Prote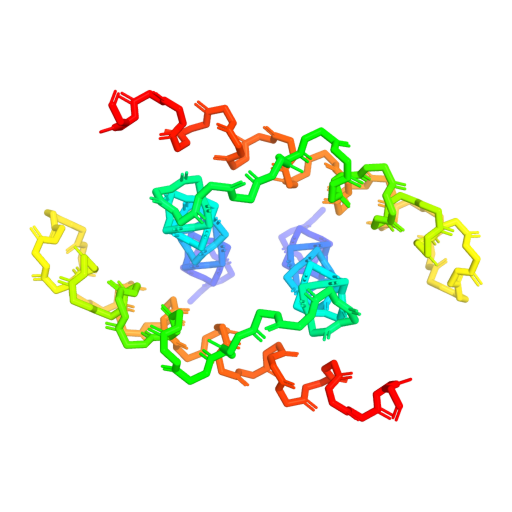in AF-0000000080696566 (afdb_homodimer)

Radius of gyration: 13.32 Å; Cα contacts (8 Å, |Δi|>4): 146; chains: 2; bounding box: 37×34×24 Å

Sequence (132 aa):
MNEDRVEALELALKYLVIVMRARGVDLKQVNGAVAERLLQSPERKYLAAQAVLAIEAAAAAGADDTMNEDRVEALELALKYLVIVMRARGVDLKQVNGAVAERLLQSPERKYLAAQAVLAIEAAAAAGADDT

Organism: NCBI:txid629263

Structure (mmCIF, N/CA/C/O backbone):
data_AF-0000000080696566-model_v1
#
loop_
_entity.id
_entity.type
_entity.pdbx_description
1 polymer 'Uncharacterized protein'
#
loop_
_atom_site.group_PDB
_atom_site.id
_atom_site.type_symbol
_atom_site.label_atom_id
_atom_site.label_alt_id
_atom_site.label_comp_id
_atom_site.label_asym_id
_atom_site.label_entity_id
_atom_site.label_seq_id
_atom_site.pdbx_PDB_ins_code
_atom_site.Cartn_x
_atom_site.Cartn_y
_atom_site.Cartn_z
_atom_site.occupancy
_atom_site.B_iso_or_equiv
_atom_site.auth_seq_id
_atom_site.auth_comp_id
_atom_site.auth_asym_id
_atom_site.auth_atom_id
_atom_site.pdbx_PDB_model_num
ATOM 1 N N . MET A 1 1 ? 1.503 19.312 1.985 1 62.31 1 MET A N 1
ATOM 2 C CA . MET A 1 1 ? 2.404 19.25 3.133 1 62.31 1 MET A CA 1
ATOM 3 C C . MET A 1 1 ? 2.68 17.797 3.529 1 62.31 1 MET A C 1
ATOM 5 O O . MET A 1 1 ? 1.98 16.891 3.086 1 62.31 1 MET A O 1
ATOM 9 N N . ASN A 1 2 ? 3.875 17.469 4.102 1 69.88 2 ASN A N 1
ATOM 10 C CA . ASN A 1 2 ? 4.379 16.141 4.449 1 69.88 2 ASN A CA 1
ATOM 11 C C . ASN A 1 2 ? 3.316 15.305 5.16 1 69.88 2 ASN A C 1
ATOM 13 O O . ASN A 1 2 ? 3.186 14.109 4.902 1 69.88 2 ASN A O 1
ATOM 17 N N . GLU A 1 3 ? 2.391 16.109 5.875 1 79 3 GLU A N 1
ATOM 18 C CA . GLU A 1 3 ? 1.358 15.383 6.609 1 79 3 GLU A CA 1
ATOM 19 C C . GLU A 1 3 ? 0.274 14.859 5.668 1 79 3 GLU A C 1
ATOM 21 O O . GLU A 1 3 ? -0.223 13.75 5.844 1 79 3 GLU A O 1
ATOM 26 N N . ASP A 1 4 ? 0.029 15.68 4.672 1 82.88 4 ASP A N 1
ATOM 27 C CA . ASP A 1 4 ? -0.984 15.273 3.703 1 82.88 4 ASP A CA 1
ATOM 28 C C . ASP A 1 4 ? -0.518 14.062 2.898 1 82.88 4 ASP A C 1
ATOM 30 O O . ASP A 1 4 ? -1.312 13.164 2.602 1 82.88 4 ASP A O 1
ATOM 34 N N . ARG A 1 5 ? 0.796 14.148 2.676 1 89.25 5 ARG A N 1
ATOM 35 C CA . ARG A 1 5 ? 1.357 13.039 1.908 1 89.25 5 ARG A CA 1
ATOM 36 C C . ARG A 1 5 ? 1.343 11.75 2.721 1 89.25 5 ARG A C 1
ATOM 38 O O . ARG A 1 5 ? 0.997 10.688 2.199 1 89.25 5 ARG A O 1
ATOM 45 N N . VAL A 1 6 ? 1.652 11.898 3.947 1 91.62 6 VAL A N 1
ATOM 46 C CA . VAL A 1 6 ? 1.64 10.742 4.84 1 91.62 6 VAL A CA 1
ATOM 47 C C . VAL A 1 6 ? 0.22 10.195 4.953 1 91.62 6 VAL A C 1
ATOM 49 O O . VAL A 1 6 ? 0.006 8.984 4.824 1 91.62 6 VAL A O 1
ATOM 52 N N . GLU A 1 7 ? -0.72 11.07 5.148 1 91 7 GLU A N 1
ATOM 53 C CA . GLU A 1 7 ? -2.107 10.641 5.289 1 91 7 GLU A CA 1
ATOM 54 C C . GLU A 1 7 ? -2.607 9.961 4.02 1 91 7 GLU A C 1
ATOM 56 O O . GLU A 1 7 ? -3.32 8.961 4.082 1 91 7 GLU A O 1
ATOM 61 N N . ALA A 1 8 ? -2.273 10.547 2.945 1 91.81 8 ALA A N 1
ATOM 62 C CA . ALA A 1 8 ? -2.68 9.969 1.667 1 91.81 8 ALA A CA 1
ATOM 63 C C . ALA A 1 8 ? -2.092 8.57 1.485 1 91.81 8 ALA A C 1
ATOM 65 O O . ALA A 1 8 ? -2.777 7.652 1.026 1 91.81 8 ALA A O 1
ATOM 66 N N . LEU A 1 9 ? -0.854 8.43 1.814 1 93.81 9 LEU A N 1
ATOM 67 C CA . LEU A 1 9 ? -0.179 7.145 1.669 1 93.81 9 LEU A CA 1
ATOM 68 C C . LEU A 1 9 ? -0.771 6.105 2.619 1 93.81 9 LEU A C 1
ATOM 70 O O . LEU A 1 9 ? -0.937 4.941 2.248 1 93.81 9 LEU A O 1
ATOM 74 N N . GLU A 1 10 ? -1.113 6.547 3.764 1 92.81 10 GLU A N 1
ATOM 75 C CA . GLU A 1 10 ? -1.742 5.648 4.727 1 92.81 10 GLU A CA 1
ATOM 76 C C . GLU A 1 10 ? -3.125 5.211 4.258 1 92.81 10 GLU A C 1
ATOM 78 O O . GLU A 1 10 ? -3.502 4.047 4.41 1 92.81 10 GLU A O 1
ATOM 83 N N . LEU A 1 11 ? -3.842 6.133 3.785 1 91.75 11 LEU A N 1
ATOM 84 C CA . LEU A 1 11 ? -5.156 5.82 3.23 1 91.75 11 LEU A CA 1
ATOM 85 C C . LEU A 1 11 ? -5.039 4.832 2.076 1 91.75 11 LEU A C 1
ATOM 87 O O . LEU A 1 11 ? -5.844 3.906 1.963 1 91.75 11 LEU A O 1
ATOM 91 N N . ALA A 1 12 ? -4.082 5.09 1.209 1 93.56 12 ALA A N 1
ATOM 92 C CA . ALA A 1 12 ? -3.832 4.191 0.086 1 93.56 12 ALA A CA 1
ATOM 93 C C . ALA A 1 12 ? -3.582 2.766 0.57 1 93.56 12 ALA A C 1
ATOM 95 O O . AL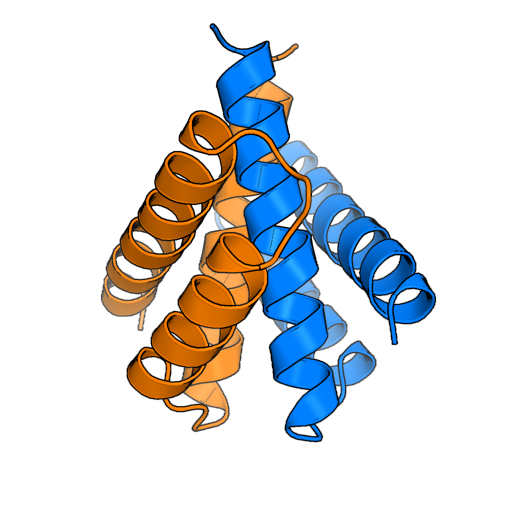A A 1 12 ? -4.191 1.817 0.06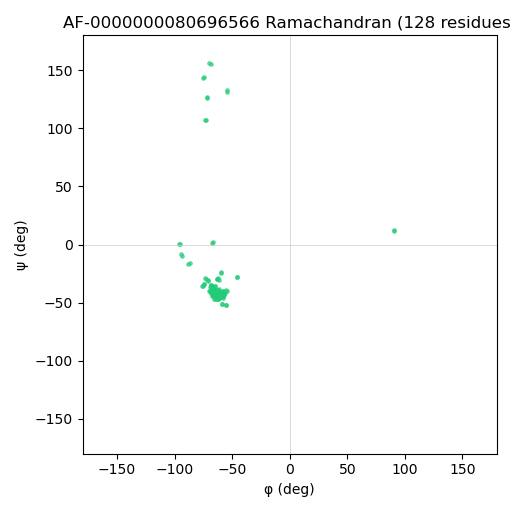9 1 93.56 12 ALA A O 1
ATOM 96 N N . LEU A 1 13 ? -2.684 2.645 1.477 1 94.31 13 LEU A N 1
ATOM 97 C CA . LEU A 1 13 ? -2.35 1.331 2.016 1 94.31 13 LEU A CA 1
ATOM 98 C C . LEU A 1 13 ? -3.576 0.67 2.639 1 94.31 13 LEU A C 1
ATOM 100 O O . LEU A 1 13 ? -3.832 -0.514 2.408 1 94.31 13 LEU A O 1
ATOM 104 N N . LYS A 1 14 ? -4.328 1.398 3.381 1 91.62 14 LYS A N 1
ATOM 105 C CA . LYS A 1 14 ? -5.516 0.885 4.055 1 91.62 14 LYS A CA 1
ATOM 106 C C . LYS A 1 14 ? -6.516 0.314 3.055 1 91.62 14 LYS A C 1
ATOM 108 O O . LYS A 1 14 ? -6.977 -0.821 3.205 1 91.62 14 LYS A O 1
ATOM 113 N N . TYR A 1 15 ? -6.828 1.002 2.123 1 92.06 15 TYR A N 1
ATOM 114 C CA . TYR A 1 15 ? -7.867 0.581 1.191 1 92.06 15 TYR A CA 1
ATOM 115 C C . TYR A 1 15 ? -7.355 -0.514 0.262 1 92.06 15 TYR A C 1
ATOM 117 O O . TYR A 1 15 ? -8.117 -1.381 -0.166 1 92.06 15 TYR A O 1
ATOM 125 N N . LEU A 1 16 ? -6.059 -0.42 -0.08 1 92.19 16 LEU A N 1
ATOM 126 C CA . LEU A 1 16 ? -5.473 -1.521 -0.838 1 92.19 16 LEU A CA 1
ATOM 127 C C . LEU A 1 16 ? -5.633 -2.842 -0.091 1 92.19 16 LEU A C 1
ATOM 129 O O . LEU A 1 16 ? -6.027 -3.85 -0.681 1 92.19 16 LEU A O 1
ATOM 133 N N . VAL A 1 17 ? -5.398 -2.834 1.175 1 90.94 17 VAL A N 1
ATOM 134 C CA . VAL A 1 17 ? -5.512 -4.027 2.006 1 90.94 17 VAL A CA 1
ATOM 135 C C . VAL A 1 17 ? -6.969 -4.469 2.08 1 90.94 17 VAL A C 1
ATOM 137 O O . VAL A 1 17 ? -7.27 -5.664 2.02 1 90.94 17 VAL A O 1
ATOM 140 N N . ILE A 1 18 ? -7.879 -3.574 2.236 1 90.19 18 ILE A N 1
ATOM 141 C CA . ILE A 1 18 ? -9.305 -3.877 2.312 1 90.19 18 ILE A CA 1
ATOM 142 C C . ILE A 1 18 ? -9.75 -4.594 1.041 1 90.19 18 ILE A C 1
ATOM 144 O O . ILE A 1 18 ? -10.43 -5.621 1.106 1 90.19 18 ILE A O 1
ATOM 148 N N . VAL A 1 19 ? -9.32 -4.086 -0.083 1 89.56 19 VAL A N 1
ATOM 149 C CA . VAL A 1 19 ? -9.734 -4.668 -1.358 1 89.56 19 VAL A CA 1
ATOM 150 C C . VAL A 1 19 ? -9.086 -6.035 -1.537 1 89.56 19 VAL A C 1
ATOM 152 O O . VAL A 1 19 ? -9.719 -6.969 -2.039 1 89.56 19 VAL A O 1
ATOM 155 N N . MET A 1 20 ? -7.855 -6.18 -1.174 1 89.31 20 MET A N 1
ATOM 156 C CA . MET A 1 20 ? -7.168 -7.465 -1.266 1 89.31 20 MET A CA 1
ATOM 157 C C . MET A 1 20 ? -7.883 -8.523 -0.432 1 89.31 20 MET A C 1
ATOM 159 O O . MET A 1 20 ? -8.078 -9.656 -0.888 1 89.31 20 MET A O 1
ATOM 163 N N . ARG A 1 21 ? -8.289 -8.141 0.754 1 87.06 21 ARG A N 1
ATOM 164 C CA . ARG A 1 21 ? -9.008 -9.07 1.627 1 87.06 21 ARG A CA 1
ATOM 165 C C . ARG A 1 21 ? -10.336 -9.477 1.01 1 87.06 21 ARG A C 1
ATOM 167 O O . ARG A 1 21 ? -10.719 -10.648 1.074 1 87.06 21 ARG A O 1
ATOM 174 N N . ALA A 1 22 ? -10.945 -8.508 0.523 1 86 22 ALA A N 1
ATOM 175 C CA . ALA A 1 22 ? -12.234 -8.766 -0.119 1 86 22 ALA A CA 1
ATOM 176 C C . ALA A 1 22 ? -12.086 -9.742 -1.279 1 86 22 ALA A C 1
ATOM 178 O O . ALA A 1 22 ? -13.016 -10.484 -1.6 1 86 22 ALA A O 1
ATOM 179 N N . ARG A 1 23 ? -10.922 -9.828 -1.844 1 86 23 ARG A N 1
ATOM 180 C CA . ARG A 1 23 ? -10.664 -10.695 -2.986 1 86 23 ARG A CA 1
ATOM 181 C C . ARG A 1 23 ? -10.094 -12.039 -2.539 1 86 23 ARG A C 1
ATOM 183 O O . ARG A 1 23 ? -9.672 -12.844 -3.369 1 86 23 ARG A O 1
ATOM 190 N N . GLY A 1 24 ? -9.938 -12.195 -1.287 1 85.25 24 GLY A N 1
ATOM 191 C CA . GLY A 1 24 ? -9.523 -13.477 -0.744 1 85.25 24 GLY A CA 1
ATOM 192 C C . GLY A 1 24 ? -8.016 -13.617 -0.623 1 85.25 24 GLY A C 1
ATOM 193 O O . GLY A 1 24 ? -7.5 -14.727 -0.492 1 85.25 24 GLY A O 1
ATOM 194 N N . VAL A 1 25 ? -7.32 -12.516 -0.792 1 84.06 25 VAL A N 1
ATOM 195 C CA . VAL A 1 25 ? -5.867 -12.555 -0.646 1 84.06 25 VAL A CA 1
ATOM 196 C C . VAL A 1 25 ? -5.5 -12.727 0.827 1 84.06 25 VAL A C 1
ATOM 198 O O . VAL A 1 25 ? -6.039 -12.031 1.692 1 84.06 25 VAL A O 1
ATOM 201 N N . ASP A 1 26 ? -4.711 -13.695 1.141 1 87.19 26 ASP A N 1
ATOM 202 C CA . ASP A 1 26 ? -4.207 -13.922 2.492 1 87.19 26 ASP A CA 1
ATOM 203 C C . ASP A 1 26 ? -3.133 -12.891 2.855 1 87.19 26 ASP A C 1
ATOM 205 O O . ASP A 1 26 ? -1.975 -13.039 2.459 1 87.19 26 ASP A O 1
ATOM 209 N N . LEU A 1 27 ? -3.5 -11.969 3.711 1 86.12 27 LEU A N 1
ATOM 210 C CA . LEU A 1 27 ? -2.613 -10.852 4.02 1 86.12 27 LEU A CA 1
ATOM 211 C C . LEU A 1 27 ? -1.413 -11.32 4.836 1 86.12 27 LEU A C 1
ATOM 213 O O . LEU A 1 27 ? -0.343 -10.711 4.777 1 86.12 27 LEU A O 1
ATOM 217 N N . LYS A 1 28 ? -1.555 -12.336 5.66 1 86.38 28 LYS A N 1
ATOM 218 C CA . LYS A 1 28 ? -0.424 -12.875 6.41 1 86.38 28 LYS A CA 1
ATOM 219 C C . LYS A 1 28 ? 0.667 -13.383 5.477 1 86.38 28 LYS A C 1
ATOM 221 O O . LYS A 1 28 ? 1.854 -13.148 5.707 1 86.38 28 LYS A O 1
ATOM 226 N N . GLN A 1 29 ? 0.222 -14.086 4.449 1 88.06 29 GLN A N 1
ATOM 227 C CA . GLN A 1 29 ? 1.172 -14.586 3.463 1 88.06 29 GLN A CA 1
ATOM 228 C C . GLN A 1 29 ? 1.807 -13.438 2.682 1 88.06 29 GLN A C 1
ATOM 230 O O . GLN A 1 29 ? 3.004 -13.461 2.391 1 88.06 29 GLN A O 1
ATOM 235 N N . VAL A 1 30 ? 1.045 -12.484 2.307 1 86.88 30 VAL A N 1
ATOM 236 C CA . VAL A 1 30 ? 1.547 -11.328 1.57 1 86.88 30 VAL A CA 1
ATOM 237 C C . VAL A 1 30 ? 2.557 -10.562 2.428 1 86.88 30 VAL A C 1
ATOM 239 O O . VAL A 1 30 ? 3.635 -10.203 1.952 1 86.88 30 VAL A O 1
ATOM 242 N N . ASN A 1 31 ? 2.193 -10.328 3.721 1 86.88 31 ASN A N 1
ATOM 243 C CA . ASN A 1 31 ? 3.092 -9.617 4.629 1 86.88 31 ASN A CA 1
ATOM 244 C C . ASN A 1 31 ? 4.426 -10.352 4.773 1 86.88 31 ASN A C 1
ATOM 246 O O . ASN A 1 31 ? 5.48 -9.711 4.848 1 86.88 31 ASN A O 1
ATOM 250 N N . GLY A 1 32 ? 4.34 -11.664 4.863 1 89.56 32 GLY A N 1
ATOM 251 C CA . GLY A 1 32 ? 5.559 -12.453 4.93 1 89.56 32 GLY A CA 1
ATOM 252 C C . GLY A 1 32 ? 6.434 -12.305 3.701 1 89.56 32 GLY A C 1
ATOM 253 O O . GLY A 1 32 ? 7.648 -12.125 3.812 1 89.56 32 GLY A O 1
ATOM 254 N N . ALA A 1 33 ? 5.832 -12.375 2.514 1 90.56 33 ALA A N 1
ATOM 255 C CA . ALA A 1 33 ? 6.559 -12.234 1.255 1 90.56 33 ALA A CA 1
ATOM 256 C C . ALA A 1 33 ? 7.16 -10.844 1.119 1 90.56 33 ALA A C 1
ATOM 258 O O . ALA A 1 33 ? 8.289 -10.695 0.638 1 90.56 33 ALA A O 1
ATOM 259 N N . VAL A 1 34 ? 6.449 -9.828 1.538 1 91.19 34 VAL A N 1
ATOM 260 C CA . VAL A 1 34 ? 6.938 -8.453 1.484 1 91.19 34 VAL A CA 1
ATOM 261 C C . VAL A 1 34 ? 8.141 -8.297 2.414 1 91.19 34 VAL A C 1
ATOM 263 O O . VAL A 1 34 ? 9.156 -7.715 2.029 1 91.19 34 VAL A O 1
ATOM 266 N N . ALA A 1 35 ? 8.008 -8.828 3.676 1 89.62 35 ALA A N 1
ATOM 267 C CA . ALA A 1 35 ? 9.094 -8.75 4.641 1 89.62 35 ALA A CA 1
ATOM 268 C C . ALA A 1 35 ? 10.367 -9.398 4.09 1 89.62 35 ALA A C 1
ATOM 270 O O . ALA A 1 35 ? 11.461 -8.852 4.238 1 89.62 35 ALA A O 1
ATOM 271 N N . GLU A 1 36 ? 10.219 -10.461 3.453 1 90.56 36 GLU A N 1
ATOM 272 C CA . GLU A 1 36 ? 11.359 -11.164 2.871 1 90.56 36 GLU A CA 1
ATOM 273 C C . GLU A 1 36 ? 12.023 -10.328 1.781 1 90.56 36 GLU A C 1
ATOM 275 O O . GLU A 1 36 ? 13.25 -10.25 1.714 1 90.56 36 GLU A O 1
ATOM 280 N N . ARG A 1 37 ? 11.219 -9.758 0.969 1 87.38 37 ARG A N 1
ATOM 281 C CA . ARG A 1 37 ? 11.75 -8.93 -0.111 1 87.38 37 ARG A CA 1
ATOM 282 C C . ARG A 1 37 ? 12.453 -7.695 0.439 1 87.38 37 ARG A C 1
ATOM 284 O O . ARG A 1 37 ? 13.5 -7.293 -0.065 1 87.38 37 ARG A O 1
ATOM 291 N N . LEU A 1 38 ? 11.812 -7.129 1.439 1 88 38 LEU A N 1
ATOM 292 C CA . LEU A 1 38 ? 12.383 -5.93 2.043 1 88 38 LEU A CA 1
ATOM 293 C C . LEU A 1 38 ? 13.711 -6.246 2.719 1 88 38 LEU A C 1
ATOM 295 O O . LEU A 1 38 ? 14.625 -5.414 2.723 1 88 38 LEU A O 1
ATOM 299 N N . LEU A 1 39 ? 13.781 -7.438 3.303 1 84.25 39 LEU A N 1
ATOM 300 C CA . LEU A 1 39 ? 15.008 -7.875 3.959 1 84.25 39 LEU A CA 1
ATOM 301 C C . LEU A 1 39 ? 16.156 -7.992 2.955 1 84.25 39 LEU A C 1
ATOM 303 O O . LEU A 1 39 ? 17.312 -7.824 3.314 1 84.25 39 LEU A O 1
ATOM 307 N N . GLN A 1 40 ? 15.773 -8.289 1.753 1 83.94 40 GLN A N 1
ATOM 308 C CA . GLN A 1 40 ? 16.781 -8.484 0.709 1 83.94 40 GLN A CA 1
ATOM 309 C C . GLN A 1 40 ? 17.016 -7.199 -0.07 1 83.94 40 GLN A C 1
ATOM 311 O O . GLN A 1 40 ? 17.906 -7.141 -0.923 1 83.94 40 GLN A O 1
ATOM 316 N N . SER A 1 41 ? 16.219 -6.27 0.19 1 80.19 41 SER A N 1
ATOM 317 C CA . SER A 1 41 ? 16.312 -5.016 -0.554 1 80.19 41 SER A CA 1
ATOM 318 C C . SER A 1 41 ? 17.5 -4.188 -0.084 1 80.19 41 SER A C 1
ATOM 320 O O . SER A 1 41 ? 17.906 -4.27 1.08 1 80.19 41 SER A O 1
ATOM 322 N N . PRO A 1 42 ? 18.125 -3.518 -1.041 1 80.31 42 PRO A N 1
ATOM 323 C CA . PRO A 1 42 ? 19.25 -2.654 -0.683 1 80.31 42 PRO A CA 1
ATOM 324 C C . PRO A 1 42 ? 18.828 -1.451 0.157 1 80.31 42 PRO A C 1
ATOM 326 O O . PRO A 1 42 ? 19.672 -0.685 0.615 1 80.31 42 PRO A O 1
ATOM 329 N N . GLU A 1 43 ? 17.547 -1.36 0.498 1 75.75 43 GLU A N 1
ATOM 330 C CA . GLU A 1 43 ? 17.031 -0.218 1.249 1 75.75 43 GLU A CA 1
ATOM 331 C C . GLU A 1 43 ? 17.547 -0.224 2.684 1 75.75 43 GLU A C 1
ATOM 333 O O . GLU A 1 43 ? 18.016 -1.254 3.18 1 75.75 43 GLU A O 1
ATOM 338 N N . ARG A 1 44 ? 17.531 0.98 3.191 1 81.69 44 ARG A N 1
ATOM 339 C CA . ARG A 1 44 ? 17.922 1.1 4.598 1 81.69 44 ARG A CA 1
ATOM 340 C C . ARG A 1 44 ? 17.078 0.176 5.473 1 81.69 44 ARG A C 1
ATOM 342 O O . ARG A 1 44 ? 15.852 0.139 5.348 1 81.69 44 ARG A O 1
ATOM 349 N N . LYS A 1 45 ? 17.875 -0.501 6.301 1 84.19 45 LYS A N 1
ATOM 350 C CA . LYS A 1 45 ? 17.219 -1.489 7.152 1 84.19 45 LYS A CA 1
ATOM 351 C C . LYS A 1 45 ? 16.094 -0.851 7.98 1 84.19 45 LYS A C 1
ATOM 353 O O . LYS A 1 45 ? 15.031 -1.442 8.156 1 84.19 45 LYS A O 1
ATOM 358 N N . TYR A 1 46 ? 16.375 0.285 8.414 1 87.56 46 TYR A N 1
ATOM 359 C CA . TYR A 1 46 ? 15.391 0.986 9.227 1 87.56 46 TYR A CA 1
ATOM 360 C C . TYR A 1 46 ? 14.133 1.276 8.422 1 87.56 46 TYR A C 1
ATOM 362 O O . TYR A 1 46 ? 13.016 1.091 8.906 1 87.56 46 TYR A O 1
ATOM 370 N N . LEU A 1 47 ? 14.203 1.629 7.207 1 88.44 47 LEU A N 1
ATOM 371 C CA . LEU A 1 47 ? 13.062 1.927 6.34 1 88.44 47 LEU A CA 1
ATOM 372 C C . LEU A 1 47 ? 12.281 0.66 6.023 1 88.44 47 LEU A C 1
ATOM 374 O O . LEU A 1 47 ? 11.047 0.688 5.965 1 88.44 47 LEU A O 1
ATOM 378 N N . ALA A 1 48 ? 13.07 -0.336 5.883 1 89.38 48 ALA A N 1
ATOM 379 C CA . ALA A 1 48 ? 12.422 -1.618 5.617 1 89.38 48 ALA A CA 1
ATOM 380 C C . ALA A 1 48 ? 11.539 -2.041 6.781 1 89.38 48 ALA A C 1
ATOM 382 O O . ALA A 1 48 ? 10.406 -2.486 6.582 1 89.38 48 ALA A O 1
ATOM 383 N N . ALA A 1 49 ? 12.102 -1.911 7.988 1 88.88 49 ALA A N 1
ATOM 384 C CA . ALA A 1 49 ? 11.328 -2.268 9.18 1 88.88 49 ALA A CA 1
ATOM 385 C C . ALA A 1 49 ? 10.078 -1.404 9.305 1 88.88 49 ALA A C 1
ATOM 387 O O . ALA A 1 49 ? 9 -1.904 9.641 1 88.88 49 ALA A O 1
ATOM 388 N N . GLN A 1 50 ? 10.242 -0.182 9.023 1 91.44 50 GLN A N 1
ATOM 389 C CA . GLN A 1 50 ? 9.117 0.747 9.102 1 91.44 50 GLN A CA 1
ATOM 390 C C . GLN A 1 50 ? 8.07 0.429 8.047 1 91.44 50 GLN A C 1
ATOM 392 O O . GLN A 1 50 ? 6.867 0.594 8.281 1 91.44 50 GLN A O 1
ATOM 397 N N . ALA A 1 51 ? 8.508 0.059 6.898 1 93.25 51 ALA A N 1
ATOM 398 C CA . ALA A 1 51 ? 7.594 -0.308 5.82 1 93.25 51 ALA A CA 1
ATOM 399 C C . ALA A 1 51 ? 6.738 -1.511 6.215 1 93.25 51 ALA A C 1
ATOM 401 O O . ALA A 1 51 ? 5.527 -1.522 5.98 1 93.25 51 ALA A O 1
ATOM 402 N N . VAL A 1 52 ? 7.387 -2.477 6.848 1 91.31 52 VAL A N 1
ATOM 403 C CA . VAL A 1 52 ? 6.664 -3.666 7.289 1 91.31 52 VAL A CA 1
ATOM 404 C C . VAL A 1 52 ? 5.617 -3.281 8.328 1 91.31 52 VAL A C 1
ATOM 406 O O . VAL A 1 52 ? 4.477 -3.746 8.273 1 91.31 52 VAL A O 1
ATOM 409 N N . LEU A 1 53 ? 6.004 -2.496 9.211 1 91.81 53 LEU A N 1
ATOM 410 C CA . LEU A 1 53 ? 5.086 -2.047 10.25 1 91.81 53 LEU A CA 1
ATOM 411 C C . LEU A 1 53 ? 3.91 -1.285 9.648 1 91.81 53 LEU A C 1
ATOM 413 O O . LEU A 1 53 ? 2.779 -1.396 10.133 1 91.81 53 LEU A O 1
ATOM 417 N N . ALA A 1 54 ? 4.172 -0.511 8.664 1 92.81 54 ALA A N 1
ATOM 418 C CA . ALA A 1 54 ? 3.125 0.258 7.996 1 92.81 54 ALA A CA 1
ATOM 419 C C . ALA A 1 54 ? 2.084 -0.663 7.367 1 92.81 54 ALA A C 1
ATOM 421 O O . ALA A 1 54 ? 0.883 -0.396 7.441 1 92.81 54 ALA A O 1
ATOM 422 N N . ILE A 1 55 ? 2.521 -1.73 6.715 1 92.88 55 ILE A N 1
ATOM 423 C CA . ILE A 1 55 ? 1.606 -2.686 6.102 1 92.88 55 ILE A CA 1
ATOM 424 C C . ILE A 1 55 ? 0.77 -3.367 7.18 1 92.88 55 ILE A C 1
ATOM 426 O O . ILE A 1 55 ? -0.44 -3.545 7.02 1 92.88 55 ILE A O 1
ATOM 430 N N . GLU A 1 56 ? 1.398 -3.74 8.273 1 90.62 56 GLU A N 1
ATOM 431 C CA . GLU A 1 56 ? 0.688 -4.383 9.375 1 90.62 56 GLU A CA 1
ATOM 432 C C . GLU A 1 56 ? -0.367 -3.455 9.969 1 90.62 56 GLU A C 1
ATOM 434 O O . GLU A 1 56 ? -1.479 -3.889 10.281 1 90.62 56 GLU A O 1
ATOM 439 N N . ALA A 1 57 ? 0.003 -2.271 10.125 1 90.5 57 ALA A N 1
ATOM 440 C CA . ALA A 1 57 ? -0.938 -1.282 10.648 1 90.5 57 A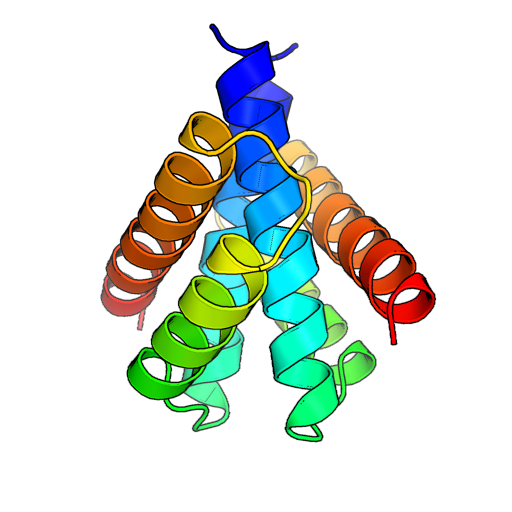LA A CA 1
ATOM 441 C C . ALA A 1 57 ? -2.123 -1.105 9.703 1 90.5 57 ALA A C 1
ATOM 443 O O . ALA A 1 57 ? -3.268 -0.988 10.148 1 90.5 57 ALA A O 1
ATOM 444 N N . ALA A 1 58 ? -1.885 -0.968 8.438 1 91.12 58 ALA A N 1
ATOM 445 C CA . ALA A 1 58 ? -2.943 -0.842 7.441 1 91.12 58 ALA A CA 1
ATOM 446 C C . ALA A 1 58 ? -3.875 -2.051 7.473 1 91.12 58 ALA A C 1
ATOM 448 O O . ALA A 1 58 ? -5.094 -1.905 7.352 1 91.12 58 ALA A O 1
ATOM 449 N N . ALA A 1 59 ? -3.281 -3.291 7.562 1 87.75 59 ALA A N 1
ATOM 450 C CA . ALA A 1 59 ? -4.074 -4.512 7.645 1 87.75 59 ALA A CA 1
ATOM 451 C C . ALA A 1 59 ? -5.012 -4.48 8.844 1 87.75 59 ALA A C 1
ATOM 453 O O . ALA A 1 59 ? -6.168 -4.902 8.758 1 87.75 59 ALA A O 1
ATOM 454 N N . ALA A 1 60 ? -4.496 -3.979 9.867 1 87.06 60 ALA A N 1
ATOM 455 C CA . ALA A 1 60 ? -5.305 -3.875 11.078 1 87.06 60 ALA A CA 1
ATOM 456 C C . ALA A 1 60 ? -6.426 -2.854 10.906 1 87.06 60 ALA A C 1
ATOM 458 O O . ALA A 1 60 ? -7.562 -3.09 11.32 1 87.06 60 ALA A O 1
ATOM 459 N N . ALA A 1 61 ? -6.078 -1.754 10.281 1 83.44 61 ALA A N 1
ATOM 460 C CA . ALA A 1 61 ? -7.055 -0.693 10.055 1 83.44 61 ALA A CA 1
ATOM 461 C C . ALA A 1 61 ? -8.141 -1.146 9.078 1 83.44 61 ALA A C 1
ATOM 463 O O . ALA A 1 61 ? -9.305 -0.755 9.203 1 83.44 61 ALA A O 1
ATOM 464 N N . GLY A 1 62 ? -7.715 -1.874 8.062 1 80.12 62 GLY A N 1
ATOM 465 C CA . GLY A 1 62 ? -8.664 -2.385 7.086 1 80.12 62 GLY A CA 1
ATOM 466 C C . GLY A 1 62 ? -9.578 -3.453 7.652 1 80.12 62 GLY A C 1
ATOM 467 O O . GLY A 1 62 ? -10.68 -3.668 7.141 1 80.12 62 GLY A O 1
ATOM 468 N N . ALA A 1 63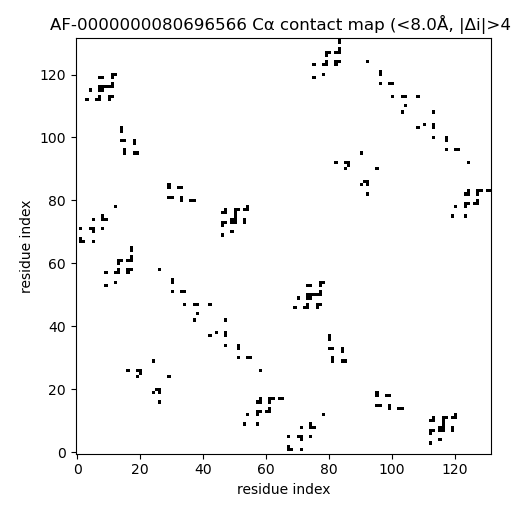 ? -9.016 -4.238 8.539 1 73.38 63 ALA A N 1
ATOM 469 C CA . ALA A 1 63 ? -9.82 -5.281 9.172 1 73.38 63 ALA A CA 1
ATOM 470 C C . ALA A 1 63 ? -10.984 -4.68 9.953 1 73.38 63 ALA A C 1
ATOM 472 O O . ALA A 1 63 ? -12.047 -5.285 10.062 1 73.38 63 ALA A O 1
ATOM 473 N N . ASP A 1 64 ? -10.703 -3.557 10.391 1 67.31 64 ASP A N 1
ATOM 474 C CA . ASP A 1 64 ? -11.734 -2.885 11.172 1 67.31 64 ASP A CA 1
ATOM 475 C C . ASP A 1 64 ? -12.867 -2.395 10.266 1 67.31 64 ASP A C 1
ATOM 477 O O . ASP A 1 64 ? -14 -2.23 10.719 1 67.31 64 ASP A O 1
ATOM 481 N N . ASP A 1 65 ? -12.531 -2.105 9.102 1 60.62 65 ASP A N 1
ATOM 482 C CA . ASP A 1 65 ? -13.516 -1.531 8.188 1 60.62 65 ASP A CA 1
ATOM 483 C C . ASP A 1 65 ? -14.297 -2.625 7.469 1 60.62 65 ASP A C 1
ATOM 485 O O . ASP A 1 65 ? -15.367 -2.363 6.906 1 60.62 65 ASP A O 1
ATOM 489 N N . THR A 1 66 ? -13.773 -3.857 7.512 1 50.03 66 THR A N 1
ATOM 490 C CA . THR A 1 66 ? -14.562 -4.926 6.906 1 50.03 66 THR A CA 1
ATOM 491 C C . THR A 1 66 ? -15.57 -5.488 7.91 1 50.03 66 THR A C 1
ATOM 493 O O . THR A 1 66 ? -15.305 -5.516 9.109 1 50.03 66 THR A O 1
ATOM 496 N N . MET B 1 1 ? 11.469 11.328 11.148 1 61.5 1 MET B N 1
ATOM 497 C CA . MET B 1 1 ? 11.07 12.555 10.461 1 61.5 1 MET B CA 1
ATOM 498 C C . MET B 1 1 ? 10.07 12.25 9.352 1 61.5 1 MET B C 1
ATOM 500 O O . MET B 1 1 ? 9.914 11.094 8.953 1 61.5 1 MET B O 1
ATOM 504 N N . ASN B 1 2 ? 9.117 13.188 9.031 1 70.31 2 ASN B N 1
ATOM 505 C CA . ASN B 1 2 ? 8.016 13.07 8.086 1 70.31 2 ASN B CA 1
ATOM 506 C C . ASN B 1 2 ? 8.469 12.461 6.762 1 70.31 2 ASN B C 1
ATOM 508 O O . ASN B 1 2 ? 7.762 11.641 6.172 1 70.31 2 ASN B O 1
ATOM 512 N N . GLU B 1 3 ? 9.836 12.734 6.488 1 78.94 3 GLU B N 1
ATOM 513 C CA . GLU B 1 3 ? 10.352 12.203 5.227 1 78.94 3 GLU B CA 1
ATOM 514 C C . GLU B 1 3 ? 10.594 10.703 5.316 1 78.94 3 GLU B C 1
ATOM 516 O O . GLU B 1 3 ? 10.32 9.969 4.359 1 78.94 3 GLU B O 1
ATOM 521 N N . ASP B 1 4 ? 11.016 10.32 6.496 1 83 4 ASP B N 1
ATOM 522 C CA . ASP B 1 4 ? 11.266 8.898 6.691 1 83 4 ASP B CA 1
ATOM 523 C C . ASP B 1 4 ? 9.961 8.109 6.656 1 83 4 ASP B C 1
ATOM 525 O O . ASP B 1 4 ? 9.914 6.996 6.121 1 83 4 ASP B O 1
ATOM 529 N N . ARG B 1 5 ? 8.992 8.812 7.211 1 89.44 5 ARG B N 1
ATOM 530 C CA . ARG B 1 5 ? 7.691 8.156 7.242 1 89.44 5 ARG B CA 1
ATOM 531 C C . ARG B 1 5 ? 7.109 8.023 5.84 1 89.44 5 ARG B C 1
ATOM 533 O O . ARG B 1 5 ? 6.57 6.977 5.477 1 89.44 5 ARG B O 1
ATOM 540 N N . VAL B 1 6 ? 7.285 9.055 5.102 1 91.75 6 VAL B N 1
ATOM 541 C CA . VAL B 1 6 ? 6.812 9.055 3.721 1 91.75 6 VAL B CA 1
ATOM 542 C C . VAL B 1 6 ? 7.551 7.98 2.924 1 91.75 6 VAL B C 1
ATOM 544 O O . VAL B 1 6 ? 6.93 7.184 2.215 1 91.75 6 VAL B O 1
ATOM 547 N N . GLU B 1 7 ? 8.844 7.949 3.072 1 90.94 7 GLU B N 1
ATOM 548 C CA . GLU B 1 7 ? 9.648 6.973 2.342 1 90.94 7 GLU B CA 1
ATOM 549 C C . GLU B 1 7 ? 9.273 5.547 2.729 1 90.94 7 GLU B C 1
ATOM 551 O O . GLU B 1 7 ? 9.195 4.664 1.872 1 90.94 7 GLU B O 1
ATOM 556 N N . ALA B 1 8 ? 9.094 5.359 3.969 1 91.81 8 ALA B N 1
ATOM 557 C CA . ALA B 1 8 ? 8.711 4.035 4.449 1 91.81 8 ALA B CA 1
ATOM 558 C C . ALA B 1 8 ? 7.363 3.615 3.873 1 91.81 8 ALA B C 1
ATOM 560 O O . ALA B 1 8 ? 7.188 2.463 3.467 1 91.81 8 ALA B O 1
ATOM 561 N N . LEU B 1 9 ? 6.441 4.52 3.863 1 93.88 9 LEU B N 1
ATOM 562 C CA . LEU B 1 9 ? 5.105 4.23 3.35 1 93.88 9 LEU B CA 1
ATOM 563 C C . LEU B 1 9 ? 5.148 3.959 1.85 1 93.88 9 LEU B C 1
ATOM 565 O O . LEU B 1 9 ? 4.457 3.064 1.356 1 93.88 9 LEU B O 1
ATOM 569 N N . GLU B 1 10 ? 5.973 4.676 1.183 1 92.88 10 GLU B N 1
ATOM 570 C CA . GLU B 1 10 ? 6.137 4.453 -0.251 1 92.88 10 GLU B CA 1
ATOM 571 C C . GLU B 1 10 ? 6.773 3.096 -0.531 1 92.88 10 GLU B C 1
ATOM 573 O O . GLU B 1 10 ? 6.375 2.398 -1.465 1 92.88 10 GLU B O 1
ATOM 578 N N . LEU B 1 11 ? 7.758 2.795 0.199 1 91.94 11 LEU B N 1
ATOM 579 C CA . LEU B 1 11 ? 8.398 1.489 0.077 1 91.94 11 LEU B CA 1
ATOM 580 C C . LEU B 1 11 ? 7.402 0.367 0.346 1 91.94 11 LEU B C 1
ATOM 582 O O . LEU B 1 11 ? 7.395 -0.646 -0.357 1 91.94 11 LEU B O 1
ATOM 586 N N . ALA B 1 12 ? 6.617 0.542 1.394 1 93.56 12 ALA B N 1
ATOM 587 C CA . ALA B 1 12 ? 5.582 -0.433 1.731 1 93.56 12 ALA B CA 1
ATOM 588 C C . ALA B 1 12 ? 4.641 -0.664 0.553 1 93.56 12 ALA B C 1
ATOM 590 O O . ALA B 1 12 ? 4.375 -1.809 0.175 1 93.56 12 ALA B O 1
ATOM 591 N N . LEU B 1 13 ? 4.137 0.404 0.041 1 94.38 13 LEU B N 1
ATOM 592 C CA . LEU B 1 13 ? 3.217 0.315 -1.085 1 94.38 13 LEU B CA 1
ATOM 593 C C . LEU B 1 13 ? 3.877 -0.372 -2.275 1 94.38 13 LEU B C 1
ATOM 595 O O . LEU B 1 13 ? 3.273 -1.24 -2.91 1 94.38 13 LEU B O 1
ATOM 599 N N . LYS B 1 14 ? 5.082 -0.024 -2.574 1 91.81 14 LYS B N 1
ATOM 600 C CA . LYS B 1 14 ? 5.82 -0.584 -3.703 1 91.81 14 LYS B CA 1
ATOM 601 C C . LYS B 1 14 ? 5.949 -2.1 -3.578 1 91.81 14 LYS B C 1
ATOM 603 O O . LYS B 1 14 ? 5.629 -2.836 -4.516 1 91.81 14 LYS B O 1
ATOM 608 N N . TYR B 1 15 ? 6.367 -2.541 -2.537 1 92.25 15 TYR B N 1
ATOM 609 C CA . TYR B 1 15 ? 6.637 -3.967 -2.379 1 92.25 15 TYR B CA 1
ATOM 610 C C . TYR B 1 15 ? 5.34 -4.754 -2.238 1 92.25 15 TYR B C 1
ATOM 612 O O . TYR B 1 15 ? 5.258 -5.91 -2.656 1 92.25 15 TYR B O 1
ATOM 620 N N . LEU B 1 16 ? 4.34 -4.121 -1.593 1 92.31 16 LEU B N 1
ATOM 621 C CA . LEU B 1 16 ? 3.029 -4.762 -1.565 1 92.31 16 LEU B CA 1
ATOM 622 C C . LEU B 1 16 ? 2.525 -5.027 -2.98 1 92.31 16 LEU B C 1
ATOM 624 O O . LEU B 1 16 ? 2.039 -6.121 -3.273 1 92.31 16 LEU B O 1
ATOM 628 N N . VAL B 1 17 ? 2.689 -4.094 -3.838 1 91.25 17 VAL B N 1
ATOM 629 C CA . VAL B 1 17 ? 2.256 -4.215 -5.227 1 91.25 17 VAL B CA 1
ATOM 630 C C . VAL B 1 17 ? 3.082 -5.289 -5.934 1 91.25 17 VAL B C 1
ATOM 632 O O . VAL B 1 17 ? 2.543 -6.086 -6.703 1 91.25 17 VAL B O 1
ATOM 635 N N . ILE B 1 18 ? 4.348 -5.316 -5.727 1 90.44 18 ILE B N 1
ATOM 636 C CA . ILE B 1 18 ? 5.234 -6.301 -6.34 1 90.44 18 ILE B CA 1
ATOM 637 C C . ILE B 1 18 ? 4.785 -7.707 -5.957 1 90.44 18 ILE B C 1
ATOM 639 O O . ILE B 1 18 ? 4.676 -8.586 -6.816 1 90.44 18 ILE B O 1
ATOM 643 N N . VAL B 1 19 ? 4.496 -7.898 -4.703 1 89.75 19 VAL B N 1
ATOM 644 C CA . VAL B 1 19 ? 4.109 -9.219 -4.227 1 89.75 19 VAL B CA 1
ATOM 645 C C . VAL B 1 19 ? 2.732 -9.586 -4.777 1 89.75 19 VAL B C 1
ATOM 647 O O . VAL B 1 19 ? 2.488 -10.734 -5.148 1 89.75 19 VAL B O 1
ATOM 650 N N . MET B 1 20 ? 1.827 -8.68 -4.832 1 89.31 20 MET B N 1
ATOM 651 C CA . MET B 1 20 ? 0.5 -8.93 -5.387 1 89.31 20 MET B CA 1
ATOM 652 C C . MET B 1 20 ? 0.592 -9.367 -6.848 1 89.31 20 MET B C 1
ATOM 654 O O . MET B 1 20 ? -0.085 -10.305 -7.262 1 89.31 20 MET B O 1
ATOM 658 N N . ARG B 1 21 ? 1.432 -8.688 -7.574 1 87 21 ARG B N 1
ATOM 659 C CA . ARG B 1 21 ? 1.623 -9.031 -8.977 1 87 21 ARG B CA 1
ATOM 660 C C . ARG B 1 21 ? 2.188 -10.445 -9.125 1 87 21 ARG B C 1
ATOM 662 O O . ARG B 1 21 ? 1.759 -11.203 -10 1 87 21 ARG B O 1
ATOM 669 N N . ALA B 1 22 ? 3.115 -10.664 -8.32 1 86.19 22 ALA B N 1
ATOM 670 C CA . ALA B 1 22 ? 3.74 -11.984 -8.336 1 86.19 22 ALA B CA 1
ATOM 671 C C . ALA B 1 22 ? 2.717 -13.078 -8.047 1 86.19 22 ALA B C 1
ATOM 673 O O . ALA B 1 22 ? 2.857 -14.203 -8.523 1 86.19 22 ALA B O 1
ATOM 674 N N . ARG B 1 23 ? 1.656 -12.75 -7.395 1 86.06 23 ARG B N 1
ATOM 675 C CA . ARG B 1 23 ? 0.63 -13.719 -7.027 1 86.06 23 ARG B CA 1
ATOM 676 C C . ARG B 1 23 ? -0.509 -13.719 -8.039 1 86.06 23 ARG B C 1
ATOM 678 O O . ARG B 1 23 ? -1.539 -14.367 -7.824 1 86.06 23 ARG B O 1
ATOM 685 N N . GLY B 1 24 ? -0.4 -12.914 -9.016 1 85.12 24 GLY B N 1
ATOM 686 C CA . GLY B 1 24 ? -1.358 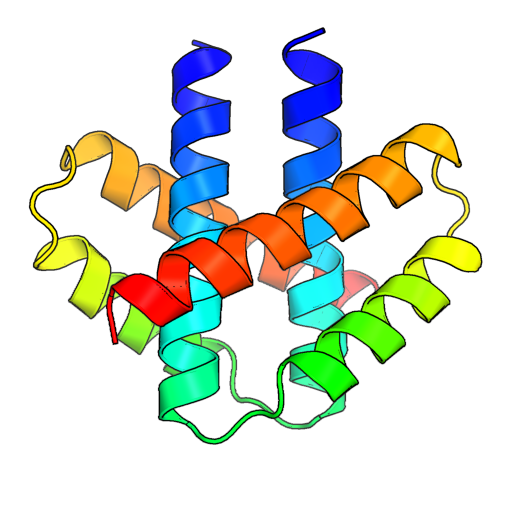-12.93 -10.109 1 85.12 24 GLY B CA 1
ATOM 687 C C . GLY B 1 24 ? -2.531 -12 -9.891 1 85.12 24 GLY B C 1
ATOM 688 O O . GLY B 1 24 ? -3.574 -12.141 -10.531 1 85.12 24 GLY B O 1
ATOM 689 N N . VAL B 1 25 ? -2.412 -11.148 -8.914 1 84.25 25 VAL B N 1
ATOM 690 C CA . VAL B 1 25 ? -3.475 -10.18 -8.664 1 84.25 25 VAL B CA 1
ATOM 691 C C . VAL B 1 25 ? -3.473 -9.117 -9.766 1 84.25 25 VAL B C 1
ATOM 693 O O . VAL B 1 25 ? -2.418 -8.578 -10.117 1 84.25 25 VAL B O 1
ATOM 696 N N . ASP B 1 26 ? -4.574 -8.906 -10.406 1 87.12 26 ASP B N 1
ATOM 697 C CA . ASP B 1 26 ? -4.734 -7.859 -11.406 1 87.12 26 ASP B CA 1
ATOM 698 C C . ASP B 1 26 ? -4.801 -6.477 -10.758 1 87.12 26 ASP B C 1
ATOM 700 O O . ASP B 1 26 ? -5.848 -6.078 -10.242 1 87.12 26 ASP B O 1
ATOM 704 N N . LEU B 1 27 ? -3.727 -5.73 -10.914 1 85.94 27 LEU B N 1
ATOM 705 C CA . LEU B 1 27 ? -3.615 -4.453 -10.211 1 85.94 27 LEU B CA 1
ATOM 706 C C . LEU B 1 27 ? -4.586 -3.43 -10.797 1 85.94 27 LEU B C 1
ATOM 708 O O . LEU B 1 27 ? -5.016 -2.508 -10.094 1 85.94 27 LEU B O 1
ATOM 712 N N . LYS B 1 28 ? -4.887 -3.51 -12.078 1 86.44 28 LYS B N 1
ATOM 713 C CA . LYS B 1 28 ? -5.863 -2.604 -12.672 1 86.44 28 LYS B CA 1
ATOM 714 C C . LYS B 1 28 ? -7.23 -2.76 -12.016 1 86.44 28 LYS B C 1
ATOM 716 O O . LYS B 1 28 ? -7.91 -1.768 -11.734 1 86.44 28 LYS B O 1
ATOM 721 N N . GLN B 1 29 ? -7.598 -4.02 -11.805 1 88 29 GLN B N 1
ATOM 722 C CA . GLN B 1 29 ? -8.867 -4.285 -11.133 1 88 29 GLN B CA 1
ATOM 723 C C . GLN B 1 29 ? -8.828 -3.82 -9.688 1 88 29 GLN B C 1
ATOM 725 O O . GLN B 1 29 ? -9.812 -3.277 -9.18 1 88 29 GLN B O 1
ATOM 730 N N . VAL B 1 30 ? -7.781 -4.059 -9.008 1 87 30 VAL B N 1
ATOM 731 C CA . VAL B 1 30 ? -7.633 -3.645 -7.617 1 87 30 VAL B CA 1
ATOM 732 C C . VAL B 1 30 ? -7.691 -2.121 -7.523 1 87 30 VAL B C 1
ATOM 734 O O . VAL B 1 30 ? -8.391 -1.573 -6.668 1 87 30 VAL B O 1
ATOM 737 N N . ASN B 1 31 ? -6.934 -1.436 -8.438 1 87.12 31 ASN B N 1
ATOM 738 C CA . ASN B 1 31 ? -6.926 0.024 -8.445 1 87.12 31 ASN B CA 1
ATOM 739 C C . ASN B 1 31 ? -8.328 0.589 -8.656 1 87.12 31 ASN B C 1
ATOM 741 O O . ASN B 1 31 ? -8.695 1.59 -8.031 1 87.12 31 ASN B O 1
ATOM 745 N N . GLY B 1 32 ? -9.055 -0.026 -9.539 1 89.38 32 GLY B N 1
ATOM 746 C CA . GLY B 1 32 ? -10.43 0.389 -9.758 1 89.38 32 GLY B CA 1
ATOM 747 C C . GLY B 1 32 ? -11.305 0.236 -8.531 1 89.38 32 GLY B C 1
ATOM 748 O O . GLY B 1 32 ? -12.07 1.143 -8.188 1 89.38 32 GLY B O 1
ATOM 749 N N . ALA B 1 33 ? -11.219 -0.906 -7.855 1 90.56 33 ALA B N 1
ATOM 750 C CA . ALA B 1 33 ? -11.992 -1.175 -6.648 1 90.56 33 ALA B CA 1
ATOM 751 C C . ALA B 1 33 ? -11.617 -0.214 -5.523 1 90.56 33 ALA B C 1
ATOM 753 O O . ALA B 1 33 ? -12.477 0.255 -4.781 1 90.56 33 ALA B O 1
ATOM 754 N N . VAL B 1 34 ? -10.352 0.097 -5.398 1 91.06 34 VAL B N 1
ATOM 755 C CA . VAL B 1 34 ? -9.875 1.026 -4.375 1 91.06 34 VAL B CA 1
ATOM 756 C C . VAL B 1 34 ? -10.43 2.424 -4.652 1 91.06 34 VAL B C 1
ATOM 758 O O . VAL B 1 34 ? -10.922 3.094 -3.744 1 91.06 34 VAL B O 1
ATOM 761 N N . ALA B 1 35 ? -10.32 2.852 -5.945 1 89.62 35 ALA B N 1
ATOM 762 C CA . ALA B 1 35 ? -10.836 4.164 -6.332 1 89.62 35 ALA B CA 1
ATOM 763 C C . ALA B 1 35 ? -12.312 4.297 -5.992 1 89.62 35 ALA B C 1
ATOM 765 O O . ALA B 1 35 ? -12.75 5.332 -5.48 1 89.62 35 ALA B O 1
ATOM 766 N N . GLU B 1 36 ? -13.039 3.297 -6.227 1 90.25 36 GLU B N 1
ATOM 767 C CA . GLU B 1 36 ? -14.469 3.305 -5.934 1 90.25 36 GLU B CA 1
ATOM 768 C C . GLU B 1 36 ? -14.719 3.441 -4.434 1 90.25 36 GLU B C 1
ATOM 770 O O . GLU B 1 36 ? -15.602 4.195 -4.016 1 90.25 36 GLU B O 1
ATOM 775 N N . ARG B 1 37 ? -13.992 2.697 -3.678 1 87.12 37 ARG B N 1
ATOM 776 C CA . ARG B 1 37 ? -14.156 2.754 -2.229 1 87.12 37 ARG B CA 1
ATOM 777 C C . ARG B 1 37 ? -13.773 4.125 -1.687 1 87.12 37 ARG B C 1
ATOM 779 O O . ARG B 1 37 ? -14.438 4.66 -0.797 1 87.12 37 ARG B O 1
ATOM 786 N N . LEU B 1 38 ? -12.68 4.641 -2.24 1 87.81 38 LEU B N 1
ATOM 787 C CA . LEU B 1 38 ? -12.203 5.949 -1.795 1 87.81 38 LEU B CA 1
ATOM 788 C C . LEU B 1 38 ? -13.211 7.039 -2.148 1 87.81 38 LEU B C 1
ATOM 790 O O . LEU B 1 38 ? -13.375 8.008 -1.4 1 87.81 38 LEU B O 1
ATOM 794 N N . LEU B 1 39 ? -13.852 6.867 -3.301 1 84.5 39 LEU B N 1
ATOM 795 C CA . LEU B 1 39 ? -14.867 7.824 -3.74 1 84.5 39 LEU B CA 1
ATOM 796 C C . LEU B 1 39 ? -16.047 7.852 -2.771 1 84.5 39 LEU B C 1
ATOM 798 O O . LEU B 1 39 ? -16.703 8.883 -2.621 1 84.5 39 LEU B O 1
ATOM 802 N N . GLN B 1 40 ? -16.25 6.723 -2.168 1 84.06 40 GLN B N 1
ATOM 803 C CA . GLN B 1 40 ? -17.391 6.594 -1.256 1 84.06 40 GLN B CA 1
ATOM 804 C C . GLN B 1 40 ? -16.969 6.883 0.183 1 84.06 40 GLN B C 1
ATOM 806 O O . GLN B 1 40 ? -17.812 6.93 1.082 1 84.06 40 GLN B O 1
ATOM 811 N N . SER B 1 41 ? -15.719 6.984 0.354 1 80.44 41 SER B N 1
ATOM 812 C CA . SER B 1 41 ? -15.211 7.18 1.708 1 80.44 41 SER B CA 1
ATOM 813 C C . SER B 1 41 ? -15.461 8.609 2.188 1 80.44 41 SER B C 1
ATOM 815 O O . SER B 1 41 ? -15.508 9.539 1.384 1 80.44 41 SER B O 1
ATOM 817 N N . PRO B 1 42 ? -15.742 8.711 3.473 1 80.12 42 PRO B N 1
ATOM 818 C CA . PRO B 1 42 ? -15.945 10.047 4.035 1 80.12 42 PRO B CA 1
ATOM 819 C C . PRO B 1 42 ? -14.672 10.891 4.051 1 80.12 42 PRO B C 1
ATOM 821 O O . PRO B 1 42 ? -14.711 12.07 4.41 1 80.12 42 PRO B O 1
ATOM 824 N N . GLU B 1 43 ? -13.57 10.359 3.545 1 75.25 43 GLU B N 1
ATOM 825 C CA . GLU B 1 43 ? -12.281 11.055 3.559 1 75.25 43 GLU B CA 1
ATOM 826 C C . GLU B 1 43 ? -12.305 12.258 2.621 1 75.25 43 GLU B C 1
ATOM 828 O O . GLU B 1 43 ? -13.148 12.344 1.729 1 75.25 43 GLU B O 1
ATOM 833 N N . ARG B 1 44 ? -11.414 13.164 2.99 1 82.19 44 ARG B N 1
ATOM 834 C CA . ARG B 1 44 ? -11.266 14.328 2.123 1 82.19 44 ARG B CA 1
ATOM 835 C C . ARG B 1 44 ? -10.984 13.906 0.684 1 82.19 44 ARG B C 1
ATOM 837 O O . ARG B 1 44 ? -10.133 13.047 0.438 1 82.19 44 ARG B O 1
ATOM 844 N N . LYS B 1 45 ?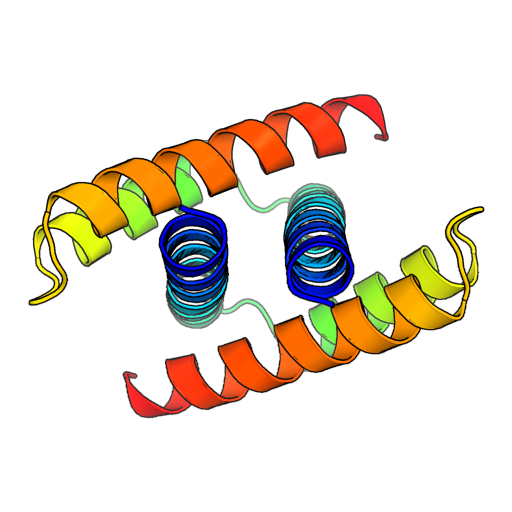 -11.805 14.57 -0.129 1 84.38 45 LYS B N 1
ATOM 845 C CA . LYS B 1 45 ? -11.711 14.219 -1.543 1 84.38 45 LYS B CA 1
ATOM 846 C C . LYS B 1 45 ? -10.273 14.352 -2.049 1 84.38 45 LYS B C 1
ATOM 848 O O . LYS B 1 45 ? -9.805 13.508 -2.82 1 84.38 45 LYS B O 1
ATOM 853 N N . TYR B 1 46 ? -9.672 15.359 -1.598 1 87.56 46 TYR B N 1
ATOM 854 C CA . TYR B 1 46 ? -8.297 15.586 -2.023 1 87.56 46 TYR B CA 1
ATOM 855 C C . TYR B 1 46 ? -7.391 14.445 -1.571 1 87.56 46 TYR B C 1
ATOM 857 O O . TYR B 1 46 ? -6.555 13.969 -2.34 1 87.56 46 TYR B O 1
ATOM 865 N N . LEU B 1 47 ? -7.527 13.922 -0.433 1 88.56 47 LEU B N 1
ATOM 866 C CA . LEU B 1 47 ? -6.723 12.82 0.096 1 88.56 47 LEU B CA 1
ATOM 867 C C . LEU B 1 47 ? -7.004 11.531 -0.657 1 88.56 47 LEU B C 1
ATOM 869 O O . LEU B 1 47 ? -6.09 10.742 -0.914 1 88.56 47 LEU B O 1
ATOM 873 N N . ALA B 1 48 ? -8.25 11.438 -0.967 1 89.44 48 ALA B N 1
ATOM 874 C CA . ALA B 1 48 ? -8.633 10.258 -1.731 1 89.44 48 ALA B CA 1
ATOM 875 C C . ALA B 1 48 ? -7.934 10.227 -3.088 1 89.44 48 ALA B C 1
ATOM 877 O O . ALA B 1 48 ? -7.418 9.188 -3.508 1 89.44 48 ALA B O 1
ATOM 878 N N . ALA B 1 49 ? -7.957 11.398 -3.756 1 88.81 49 ALA B N 1
ATOM 879 C CA . ALA B 1 49 ? -7.301 11.492 -5.055 1 88.81 49 ALA B CA 1
ATOM 880 C C . ALA B 1 49 ? -5.805 11.211 -4.938 1 88.81 49 ALA B C 1
ATOM 882 O O . ALA B 1 49 ? -5.227 10.516 -5.773 1 88.81 49 ALA B O 1
ATOM 883 N N . GLN B 1 50 ? -5.246 11.727 -3.932 1 91.56 50 GLN B N 1
ATOM 884 C CA . GLN B 1 50 ? -3.818 11.523 -3.703 1 91.56 50 GLN B CA 1
ATOM 885 C C . GLN B 1 50 ? -3.51 10.062 -3.395 1 91.56 50 GLN B C 1
ATOM 887 O O . GLN B 1 50 ? -2.455 9.555 -3.781 1 91.56 50 GLN B O 1
ATOM 892 N N . ALA B 1 51 ? -4.363 9.453 -2.67 1 93.25 51 ALA B N 1
ATOM 893 C CA . ALA B 1 51 ? -4.191 8.039 -2.342 1 93.25 51 ALA B CA 1
ATOM 894 C C . ALA B 1 51 ? -4.203 7.184 -3.604 1 93.25 51 ALA B C 1
ATOM 896 O O . ALA B 1 51 ? -3.371 6.285 -3.756 1 93.25 51 ALA B O 1
ATOM 897 N N . VAL B 1 52 ? -5.105 7.504 -4.504 1 91.44 52 VAL B N 1
ATOM 898 C CA . V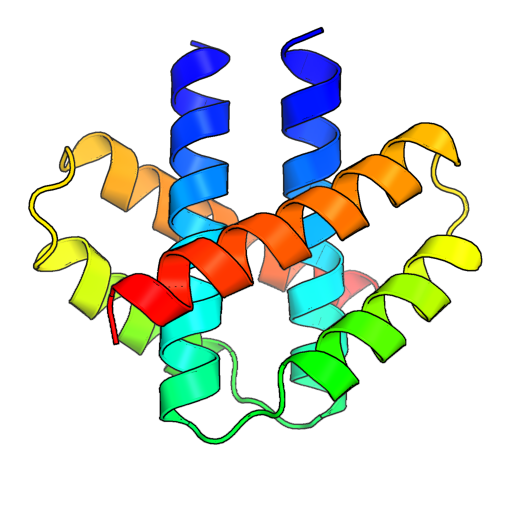AL B 1 52 ? -5.191 6.762 -5.758 1 91.44 52 VAL B CA 1
ATOM 899 C C . VAL B 1 52 ? -3.904 6.953 -6.559 1 91.44 52 VAL B C 1
ATOM 901 O O . VAL B 1 52 ? -3.359 5.992 -7.105 1 91.44 52 VAL B O 1
ATOM 904 N N . LEU B 1 53 ? -3.475 8.117 -6.609 1 91.69 53 LEU B N 1
ATOM 905 C CA . LEU B 1 53 ? -2.246 8.414 -7.336 1 91.69 53 LEU B CA 1
ATOM 906 C C . LEU B 1 53 ? -1.06 7.676 -6.723 1 91.69 53 LEU B C 1
ATOM 908 O O . LEU B 1 53 ? -0.164 7.227 -7.441 1 91.69 53 LEU B O 1
ATOM 912 N N . ALA B 1 54 ? -1.026 7.609 -5.457 1 92.69 54 ALA B N 1
ATOM 913 C CA . ALA B 1 54 ? 0.05 6.914 -4.754 1 92.69 54 ALA B CA 1
ATOM 914 C C . ALA B 1 54 ? 0.088 5.438 -5.133 1 92.69 54 ALA B C 1
ATOM 916 O O . ALA B 1 54 ? 1.164 4.867 -5.332 1 92.69 54 ALA B O 1
ATOM 917 N N . ILE B 1 55 ? -1.079 4.785 -5.207 1 92.94 55 ILE B N 1
ATOM 918 C CA . ILE B 1 55 ? -1.15 3.379 -5.586 1 92.94 55 ILE B CA 1
ATOM 919 C C . ILE B 1 55 ? -0.668 3.207 -7.027 1 92.94 55 ILE B C 1
ATOM 921 O O . ILE B 1 55 ? 0.075 2.271 -7.332 1 92.94 55 ILE B O 1
ATOM 925 N N . GLU B 1 56 ? -1.066 4.098 -7.906 1 90.94 56 GLU B N 1
ATOM 926 C CA . GLU B 1 56 ? -0.649 4.039 -9.305 1 90.94 56 GLU B CA 1
ATOM 927 C C . GLU B 1 56 ? 0.863 4.195 -9.438 1 90.94 56 GLU B C 1
ATOM 929 O O . GLU B 1 56 ? 1.499 3.5 -10.227 1 90.94 56 GLU B O 1
ATOM 934 N N . ALA B 1 57 ? 1.364 5.098 -8.711 1 90.56 57 ALA B N 1
ATOM 935 C CA . ALA B 1 57 ? 2.809 5.312 -8.719 1 90.56 57 ALA B CA 1
ATOM 936 C C . ALA B 1 57 ? 3.549 4.074 -8.219 1 90.56 57 ALA B C 1
ATOM 938 O O . ALA B 1 57 ? 4.586 3.697 -8.773 1 90.56 57 ALA B O 1
ATOM 939 N N . ALA B 1 58 ? 3.119 3.5 -7.129 1 91.31 58 ALA B N 1
ATOM 940 C CA . ALA B 1 58 ? 3.719 2.283 -6.59 1 91.31 58 ALA B CA 1
ATOM 941 C C . ALA B 1 58 ? 3.672 1.148 -7.609 1 91.31 58 ALA B C 1
ATOM 943 O O . ALA B 1 58 ? 4.629 0.385 -7.742 1 91.31 58 ALA B O 1
ATOM 944 N N . ALA B 1 59 ? 2.484 0.98 -8.289 1 88.06 59 ALA B N 1
ATOM 945 C CA . ALA B 1 59 ? 2.338 -0.044 -9.32 1 88.06 59 ALA B CA 1
ATOM 946 C C . ALA B 1 59 ? 3.371 0.14 -10.43 1 88.06 59 ALA B C 1
ATOM 948 O O . ALA B 1 59 ? 3.941 -0.836 -10.922 1 88.06 59 ALA B O 1
ATOM 949 N N . ALA B 1 60 ? 3.557 1.328 -10.734 1 87.06 60 ALA B N 1
ATOM 950 C CA . ALA B 1 60 ? 4.539 1.631 -11.773 1 87.06 60 ALA B CA 1
ATOM 951 C C . ALA B 1 60 ? 5.957 1.316 -11.297 1 87.06 60 ALA B C 1
ATOM 953 O O . ALA B 1 60 ? 6.762 0.764 -12.047 1 87.06 60 ALA B O 1
ATOM 954 N N . ALA B 1 61 ? 6.219 1.675 -10.062 1 84 61 ALA B N 1
ATOM 955 C CA . ALA B 1 61 ? 7.539 1.436 -9.484 1 84 61 ALA B CA 1
ATOM 956 C C . ALA B 1 61 ? 7.805 -0.059 -9.328 1 84 61 ALA B C 1
ATOM 958 O O . ALA B 1 61 ? 8.945 -0.512 -9.484 1 84 61 ALA B O 1
ATOM 959 N N . GLY B 1 62 ? 6.758 -0.772 -8.914 1 80.44 62 GLY B N 1
ATOM 960 C CA . GLY B 1 62 ? 6.898 -2.211 -8.758 1 80.44 62 GLY B CA 1
ATOM 961 C C . GLY B 1 62 ? 7.07 -2.941 -10.078 1 80.44 62 GLY B C 1
ATOM 962 O O . GLY B 1 62 ? 7.621 -4.043 -10.109 1 80.44 62 GLY B O 1
ATOM 963 N N . ALA B 1 63 ? 6.406 -2.418 -11.086 1 73.88 63 ALA B N 1
ATOM 964 C CA . ALA B 1 63 ? 6.531 -3.021 -12.406 1 73.88 63 ALA B CA 1
ATOM 965 C C . ALA B 1 63 ? 7.969 -2.951 -12.914 1 73.88 63 ALA B C 1
ATOM 967 O O . ALA B 1 63 ? 8.422 -3.834 -13.648 1 73.88 63 ALA B O 1
ATOM 968 N N . ASP B 1 64 ? 8.562 -1.962 -12.445 1 67.62 64 ASP B N 1
ATOM 969 C CA . ASP B 1 64 ? 9.953 -1.793 -12.867 1 67.62 64 ASP B CA 1
ATOM 970 C C . ASP B 1 64 ? 10.859 -2.814 -12.188 1 67.62 64 ASP B C 1
ATOM 972 O O . ASP B 1 64 ? 11.93 -3.146 -12.703 1 67.62 64 ASP B O 1
ATOM 976 N N . ASP B 1 65 ? 10.469 -3.199 -11.055 1 60.78 65 ASP B N 1
ATOM 977 C CA . ASP B 1 65 ? 11.32 -4.094 -10.273 1 60.78 65 ASP B CA 1
ATOM 978 C C . ASP B 1 65 ? 11.039 -5.555 -10.617 1 60.78 65 ASP B C 1
ATOM 980 O O . ASP B 1 65 ? 11.836 -6.438 -10.297 1 60.78 65 ASP B O 1
ATOM 984 N N . THR B 1 66 ? 9.875 -5.832 -11.281 1 49.97 66 THR B N 1
ATOM 985 C CA . THR B 1 66 ? 9.648 -7.211 -11.688 1 49.97 66 THR B CA 1
ATOM 986 C C . THR B 1 66 ? 10.312 -7.496 -13.031 1 49.97 66 THR B C 1
ATOM 988 O O . THR B 1 66 ? 10.406 -6.613 -13.891 1 49.97 66 THR B O 1
#

Solvent-accessible surface area (backbone atoms only — not comparable to full-atom values): 6860 Å² total; per-residue (Å²): 106,65,64,56,51,40,51,12,46,49,51,30,46,19,40,50,40,36,50,39,46,76,71,67,49,59,61,69,59,50,51,51,54,34,47,54,50,43,70,69,38,92,59,56,66,69,42,38,54,47,12,49,50,48,51,53,49,20,46,54,57,20,55,67,72,98,104,64,63,55,52,38,52,12,47,49,52,28,45,18,41,51,42,35,51,38,48,73,70,65,50,58,61,69,60,50,52,52,54,35,49,54,51,43,69,68,38,91,59,56,66,68,42,39,55,47,9,50,51,49,51,52,50,20,46,54,56,20,54,67,72,98

Secondary structure (DSSP, 8-state):
-HHHHHHHHHHHHHHHHHHHHHTT--HHHHHHHHHHHHHHSSS-HHHHHHHHHHHHHHHHHHHHH-/-HHHHHHHHHHHHHHHHHHHHHTT--HHHHHHHHHHHHHHSSS-HHHHHHHHHHHHHHHHHHHHH-

Nearest PDB structures (foldseek):
  3lg7-assembly1_B  TM=5.071E-01  e=6.807E+00  synthetic construct
  6v1v-assembly1_C  TM=3.434E-01  e=2.635E+00  Bacillus thuringiensis
  6v1v-assembly1_D  TM=3.429E-01  e=6.390E+00  Bacillus thuringiensis
  3lg7-assembly1_B  TM=5.075E-01  e=6.807E+00  synthetic construct
  6v1v-assembly1_C  TM=3.433E-01  e=2.635E+00  Bacillus thuringiensis

pLDDT: mean 86.04, std 8.32, range [49.97, 94.38]

Foldseek 3Di:
DVVVVVVVVLVVLLVVLLVCVVVVNDLVVVLVVLLVVLVVDPDDPVVSVVVSVSNVVSNVNSVVVD/DVVVVVVVVLVVLLVVLLVCVVVVNDLVVVLVVLLVVLVVDPDDPVVSVVVSVSNVVSNVNSVVVD